Protein AF-A0A2P7ATI3-F1 (afdb_monomer_lite)

Structure (mmCIF, N/CA/C/O backbone):
data_AF-A0A2P7ATI3-F1
#
_entry.id   AF-A0A2P7ATI3-F1
#
loop_
_atom_site.group_PDB
_atom_site.id
_atom_site.type_symbol
_atom_site.label_atom_id
_atom_site.label_alt_id
_atom_site.label_comp_id
_atom_site.label_asym_id
_atom_site.label_entity_id
_atom_site.label_seq_id
_atom_site.pdbx_PDB_ins_code
_atom_site.Cartn_x
_atom_site.Cartn_y
_atom_site.Cartn_z
_atom_site.occupancy
_atom_site.B_iso_or_equiv
_atom_site.auth_seq_id
_atom_site.auth_comp_id
_atom_site.auth_asym_id
_atom_site.auth_atom_id
_atom_site.pdbx_PDB_model_num
ATOM 1 N N . MET A 1 1 ? 34.523 21.454 -6.403 1.00 35.12 1 MET A N 1
ATOM 2 C CA . MET A 1 1 ? 33.590 20.510 -7.046 1.00 35.12 1 MET A CA 1
ATOM 3 C C . MET A 1 1 ? 32.779 19.919 -5.914 1.00 35.12 1 MET A C 1
ATOM 5 O O . MET A 1 1 ? 33.356 19.289 -5.044 1.00 35.12 1 MET A O 1
ATOM 9 N N . SER A 1 2 ? 31.521 20.332 -5.793 1.00 35.97 2 SER A N 1
ATOM 10 C CA . SER A 1 2 ? 30.634 19.953 -4.693 1.00 35.97 2 SER A CA 1
ATOM 11 C C . SER A 1 2 ? 29.980 18.620 -5.035 1.00 35.97 2 SER A C 1
ATOM 13 O O . SER A 1 2 ? 28.984 18.592 -5.762 1.00 35.97 2 SER A O 1
ATOM 15 N N . ASP A 1 3 ? 30.578 17.531 -4.564 1.00 34.25 3 ASP A N 1
ATOM 16 C CA . ASP A 1 3 ? 30.034 16.191 -4.742 1.00 34.25 3 ASP A CA 1
ATOM 17 C C . ASP A 1 3 ? 28.713 16.066 -3.972 1.00 34.25 3 ASP A C 1
ATOM 19 O O . ASP A 1 3 ? 28.651 16.107 -2.744 1.00 34.25 3 ASP A O 1
ATOM 23 N N . HIS A 1 4 ? 27.620 15.957 -4.724 1.00 39.84 4 HIS A N 1
ATOM 24 C CA . HIS A 1 4 ? 26.308 15.587 -4.210 1.00 39.84 4 HIS A CA 1
ATOM 25 C C . HIS A 1 4 ? 26.276 14.065 -3.968 1.00 39.84 4 HIS A C 1
ATOM 27 O O . HIS A 1 4 ? 25.712 13.312 -4.759 1.00 39.84 4 HIS A O 1
ATOM 33 N N . GLU A 1 5 ? 26.848 13.593 -2.856 1.00 40.03 5 GLU A N 1
ATOM 34 C CA . GLU A 1 5 ? 26.819 12.168 -2.455 1.00 40.03 5 GLU A CA 1
ATOM 35 C C . GLU A 1 5 ? 25.458 11.676 -1.904 1.00 40.03 5 GLU A C 1
ATOM 37 O O . GLU A 1 5 ? 25.337 10.550 -1.435 1.00 40.03 5 GLU A O 1
ATOM 42 N N . PHE A 1 6 ? 24.382 12.462 -2.008 1.00 47.81 6 PHE A N 1
ATOM 43 C CA . PHE A 1 6 ? 23.035 12.051 -1.564 1.00 47.81 6 PHE A CA 1
ATOM 44 C C . PHE A 1 6 ? 22.132 11.524 -2.699 1.00 47.81 6 PHE A C 1
ATOM 46 O O . PHE A 1 6 ? 20.910 11.467 -2.563 1.00 47.81 6 PHE A O 1
ATOM 53 N N . GLY A 1 7 ? 22.716 11.152 -3.843 1.00 45.88 7 GLY A N 1
ATOM 54 C CA . GLY A 1 7 ? 21.992 11.061 -5.115 1.00 45.88 7 GLY A CA 1
ATOM 55 C C . GLY A 1 7 ? 21.241 9.768 -5.450 1.00 45.88 7 GLY A C 1
ATOM 56 O O . GLY A 1 7 ? 20.352 9.833 -6.290 1.00 45.88 7 GLY A O 1
ATOM 57 N N . ASN A 1 8 ? 21.538 8.600 -4.863 1.00 54.91 8 ASN A N 1
ATOM 58 C CA . ASN A 1 8 ? 20.892 7.350 -5.309 1.00 54.91 8 ASN A CA 1
ATOM 59 C C . ASN A 1 8 ? 20.828 6.257 -4.228 1.00 54.91 8 ASN A C 1
ATOM 61 O O . ASN A 1 8 ? 21.421 5.187 -4.354 1.00 54.91 8 ASN A O 1
ATOM 65 N N . ILE A 1 9 ? 20.036 6.473 -3.174 1.00 65.75 9 ILE A N 1
ATOM 66 C CA . ILE A 1 9 ? 19.536 5.332 -2.391 1.00 65.75 9 ILE A CA 1
ATOM 67 C C . ILE A 1 9 ? 18.696 4.469 -3.339 1.00 65.75 9 ILE A C 1
ATOM 69 O O . ILE A 1 9 ? 17.678 4.935 -3.865 1.00 65.75 9 ILE A O 1
ATOM 73 N N . SER A 1 10 ? 19.127 3.221 -3.554 1.00 84.94 10 SER A N 1
ATOM 74 C CA . SER A 1 10 ? 18.406 2.255 -4.386 1.00 84.94 10 SER A CA 1
ATOM 75 C C . SER A 1 10 ? 16.949 2.138 -3.938 1.00 84.94 10 SER A C 1
ATOM 77 O O . SER A 1 10 ? 16.644 2.124 -2.745 1.00 84.94 10 SER A O 1
ATOM 79 N N . THR A 1 11 ? 16.034 2.005 -4.898 1.00 83.69 11 THR A N 1
ATOM 80 C CA . THR A 1 11 ? 14.614 1.758 -4.605 1.00 83.69 11 THR A CA 1
ATOM 81 C C . THR A 1 11 ? 14.429 0.486 -3.771 1.00 83.69 11 THR A C 1
ATOM 83 O O . THR A 1 11 ? 13.508 0.427 -2.965 1.00 83.69 11 THR A O 1
ATOM 86 N N . ASP A 1 12 ? 15.311 -0.512 -3.921 1.00 86.38 12 ASP A N 1
ATOM 87 C CA . ASP A 1 12 ? 15.309 -1.709 -3.068 1.00 86.38 12 ASP A CA 1
ATOM 88 C C . ASP A 1 12 ? 15.520 -1.349 -1.592 1.00 86.38 12 ASP A C 1
ATOM 90 O O . ASP A 1 12 ? 14.727 -1.764 -0.754 1.00 86.38 12 ASP A O 1
ATOM 94 N N . LEU A 1 13 ? 16.520 -0.513 -1.296 1.00 90.06 13 LEU A N 1
ATOM 95 C CA . LEU A 1 13 ? 16.821 -0.070 0.067 1.00 90.06 13 LEU A CA 1
ATOM 96 C C . LEU A 1 13 ? 15.705 0.814 0.642 1.00 90.06 13 LEU A C 1
ATOM 98 O O . LEU A 1 13 ? 15.344 0.688 1.806 1.00 90.06 13 LEU A O 1
ATOM 102 N N . LYS A 1 14 ? 15.096 1.684 -0.174 1.00 90.44 14 LYS A N 1
ATOM 103 C CA . LYS A 1 14 ? 13.934 2.474 0.273 1.00 90.44 14 LYS A CA 1
ATOM 104 C C . LYS A 1 14 ? 12.776 1.573 0.692 1.00 90.44 14 LYS A C 1
ATOM 106 O O . LYS A 1 14 ? 12.154 1.814 1.719 1.00 90.44 14 LYS A O 1
ATOM 111 N N . LEU A 1 15 ? 12.477 0.550 -0.105 1.00 93.19 15 LEU A N 1
ATOM 112 C CA . LEU A 1 15 ? 11.356 -0.340 0.173 1.00 93.19 15 LEU A CA 1
ATOM 113 C C . LEU A 1 15 ? 11.634 -1.297 1.334 1.00 93.19 15 LEU A C 1
ATOM 115 O O . LEU A 1 15 ? 10.701 -1.572 2.080 1.00 93.19 15 LEU A O 1
ATOM 119 N N . SER A 1 16 ? 12.879 -1.744 1.537 1.00 94.19 16 SER A N 1
ATOM 120 C CA . SER A 1 16 ? 13.226 -2.533 2.726 1.00 94.19 16 SER A CA 1
ATOM 121 C C . SER A 1 16 ? 13.065 -1.714 4.006 1.00 94.19 16 SER A C 1
ATOM 123 O O . SER A 1 16 ? 12.462 -2.191 4.959 1.00 94.19 16 SER A O 1
ATOM 125 N N . LEU A 1 17 ? 13.496 -0.447 3.999 1.00 95.69 17 LEU A N 1
ATOM 126 C CA . LEU A 1 17 ? 13.302 0.457 5.137 1.00 95.69 17 LEU A CA 1
ATOM 127 C C . LEU A 1 17 ? 11.818 0.715 5.426 1.00 95.69 17 LEU A C 1
ATOM 129 O O . LEU A 1 17 ? 11.417 0.751 6.586 1.00 95.69 17 LEU A O 1
ATOM 133 N N . VAL A 1 18 ? 10.991 0.877 4.387 1.00 95.50 18 VAL A N 1
ATOM 134 C CA . VAL A 1 18 ? 9.533 0.992 4.556 1.00 95.50 18 VAL A CA 1
ATOM 135 C C . VAL A 1 18 ? 8.963 -0.282 5.178 1.00 95.50 18 VAL A C 1
ATOM 137 O O . VAL A 1 18 ? 8.186 -0.189 6.120 1.00 95.50 18 VAL A O 1
ATOM 140 N N . GLU A 1 19 ? 9.347 -1.461 4.692 1.00 97.25 19 GLU A N 1
ATOM 141 C CA . GLU A 1 19 ? 8.878 -2.742 5.235 1.00 97.25 19 GLU A CA 1
ATOM 142 C C . GLU A 1 19 ? 9.239 -2.906 6.718 1.00 97.25 19 GLU A C 1
ATOM 144 O O . GLU A 1 19 ? 8.360 -3.173 7.539 1.00 97.25 19 GLU A O 1
ATOM 149 N N . GLU A 1 20 ? 10.499 -2.658 7.077 1.00 98.00 20 GLU A N 1
ATOM 150 C CA . GLU A 1 20 ? 10.972 -2.711 8.464 1.00 98.00 20 GLU A CA 1
ATOM 151 C C . GLU A 1 20 ? 10.239 -1.703 9.357 1.00 98.00 20 GLU A C 1
ATOM 153 O O . GLU A 1 20 ? 9.794 -2.047 10.456 1.00 98.00 20 GLU A O 1
ATOM 158 N N . TYR A 1 21 ? 10.055 -0.471 8.875 1.00 98.06 21 TYR A N 1
ATOM 159 C CA . TYR A 1 21 ? 9.350 0.566 9.620 1.00 98.06 21 TYR A CA 1
ATOM 160 C C . TYR A 1 21 ? 7.884 0.203 9.863 1.00 98.06 21 TYR A C 1
ATOM 162 O O . TYR A 1 21 ? 7.410 0.314 10.992 1.00 98.06 21 TYR A O 1
ATOM 170 N N . LEU A 1 22 ? 7.157 -0.247 8.834 1.00 98.31 22 LEU A N 1
ATOM 171 C CA . LEU A 1 22 ? 5.742 -0.607 8.968 1.00 98.31 22 LEU A CA 1
ATOM 172 C C . LEU A 1 22 ? 5.555 -1.808 9.901 1.00 98.31 22 LEU A C 1
ATOM 174 O O . LEU A 1 22 ? 4.624 -1.811 10.711 1.00 98.31 22 LEU A O 1
ATOM 178 N N . HIS A 1 23 ? 6.461 -2.788 9.847 1.00 98.19 23 HIS A N 1
ATOM 179 C CA . HIS A 1 23 ? 6.461 -3.902 10.790 1.00 98.19 23 HIS A CA 1
ATOM 180 C C . HIS A 1 23 ? 6.687 -3.418 12.227 1.00 98.19 23 HIS A C 1
ATOM 182 O O . HIS A 1 23 ? 5.874 -3.706 13.101 1.00 98.19 23 HIS A O 1
ATOM 188 N N . GLY A 1 24 ? 7.725 -2.613 12.476 1.00 98.31 24 GLY A N 1
ATOM 189 C CA . GLY A 1 24 ? 7.997 -2.073 13.812 1.00 98.31 24 GLY A CA 1
ATOM 190 C C . GLY A 1 24 ? 6.859 -1.196 14.346 1.00 98.31 24 GLY A C 1
ATOM 191 O O . GLY A 1 24 ? 6.452 -1.335 15.499 1.00 98.31 24 GLY A O 1
ATOM 192 N N . PHE A 1 25 ? 6.298 -0.335 13.494 1.00 98.31 25 PHE A N 1
ATOM 193 C CA . PHE A 1 25 ? 5.179 0.545 13.828 1.00 98.31 25 PHE A CA 1
ATOM 194 C C . PHE A 1 25 ? 3.944 -0.252 14.249 1.00 98.31 25 PHE A C 1
ATOM 196 O O . PHE A 1 25 ? 3.384 -0.031 15.323 1.00 98.31 25 PHE A O 1
ATOM 203 N N . THR A 1 26 ? 3.522 -1.207 13.419 1.00 98.12 26 THR A N 1
ATOM 204 C CA . THR A 1 26 ? 2.343 -2.025 13.721 1.00 98.12 26 THR A CA 1
ATOM 205 C C . THR A 1 26 ? 2.589 -2.928 14.921 1.00 98.12 26 THR A C 1
ATOM 207 O O . THR A 1 26 ? 1.722 -3.034 15.780 1.00 98.12 26 THR A O 1
ATOM 210 N N . GLN A 1 27 ? 3.782 -3.505 15.058 1.00 98.06 27 GLN A N 1
ATOM 211 C CA . GLN A 1 27 ? 4.141 -4.333 16.206 1.00 98.06 27 GLN A CA 1
ATOM 212 C C . GLN A 1 27 ? 4.085 -3.562 17.532 1.00 98.06 27 GLN A C 1
ATOM 214 O O . GLN A 1 27 ? 3.640 -4.116 18.536 1.00 98.06 27 GLN A O 1
ATOM 219 N N . ALA A 1 28 ? 4.529 -2.303 17.546 1.00 97.81 28 ALA A N 1
ATOM 220 C CA . ALA A 1 28 ? 4.541 -1.481 18.752 1.00 97.81 28 ALA A CA 1
ATOM 221 C C . ALA A 1 28 ? 3.152 -0.936 19.116 1.00 97.81 28 ALA A C 1
ATOM 223 O O . ALA A 1 28 ? 2.816 -0.851 20.296 1.00 97.81 28 ALA A O 1
ATOM 224 N N . LEU A 1 29 ? 2.359 -0.542 18.114 1.00 97.62 29 LEU A N 1
ATOM 225 C CA . LEU A 1 29 ? 1.143 0.244 18.338 1.00 97.62 29 LEU A CA 1
ATOM 226 C C . LEU A 1 29 ? -0.153 -0.570 18.242 1.00 97.62 29 LEU A C 1
ATOM 228 O O . LEU A 1 29 ? -1.204 -0.108 18.702 1.00 97.62 29 LEU A O 1
ATOM 232 N N . LYS A 1 30 ? -0.125 -1.779 17.666 1.00 93.69 30 LYS A N 1
ATOM 233 C CA . LYS A 1 30 ? -1.322 -2.625 17.576 1.00 93.69 30 LYS A CA 1
ATOM 234 C C . LYS A 1 30 ? -1.777 -3.025 18.981 1.00 93.69 30 LYS A C 1
ATOM 236 O O . LYS A 1 30 ? -1.007 -3.566 19.764 1.00 93.69 30 LYS A O 1
ATOM 241 N N . GLY A 1 31 ? -3.041 -2.747 19.296 1.00 92.50 31 GLY A N 1
ATOM 242 C CA . GLY A 1 31 ? -3.616 -2.971 20.627 1.00 92.50 31 GLY A CA 1
ATOM 243 C C . GLY A 1 31 ? -3.417 -1.812 21.611 1.00 92.50 31 GLY A C 1
ATOM 244 O O . GLY A 1 31 ? -4.084 -1.794 22.640 1.00 92.50 31 GLY A O 1
ATOM 245 N N . GLN A 1 32 ? -2.571 -0.824 21.291 1.00 95.75 32 GLN A N 1
ATOM 246 C CA . GLN A 1 32 ? -2.512 0.447 22.029 1.00 95.75 32 GLN A CA 1
ATOM 247 C C . GLN A 1 32 ? -3.531 1.463 21.501 1.00 95.75 32 GLN A C 1
ATOM 249 O O . GLN A 1 32 ? -4.051 2.278 22.260 1.00 95.75 32 GLN A O 1
ATOM 254 N N . PHE A 1 33 ? -3.838 1.393 20.204 1.00 94.69 33 PHE A N 1
ATOM 255 C CA . PHE A 1 33 ? -4.820 2.241 19.533 1.00 94.69 33 PHE A CA 1
ATOM 256 C C . PHE A 1 33 ? -5.981 1.409 18.989 1.00 94.69 33 PHE A C 1
ATOM 258 O O . PHE A 1 33 ? -5.818 0.227 18.682 1.00 94.69 33 PHE A O 1
ATOM 265 N N . GLY A 1 34 ? -7.148 2.048 18.855 1.00 92.56 34 GLY A N 1
ATOM 266 C CA . GLY A 1 34 ? -8.354 1.405 18.329 1.00 92.56 34 GLY A CA 1
ATOM 267 C C . GLY A 1 34 ? -8.240 1.010 16.856 1.00 92.56 34 GLY A C 1
ATOM 268 O O . GLY A 1 34 ? -8.723 -0.050 16.476 1.00 92.56 34 GLY A O 1
ATOM 269 N N . GLU A 1 35 ? -7.569 1.829 16.042 1.00 96.06 35 GLU A N 1
ATOM 270 C CA . GLU A 1 35 ? -7.298 1.536 14.633 1.00 96.06 35 GLU A CA 1
ATOM 271 C C . GLU A 1 35 ? -5.932 2.094 14.215 1.00 96.06 35 GLU A C 1
ATO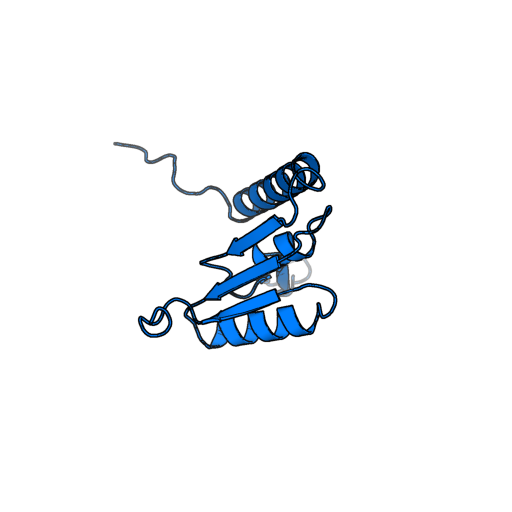M 273 O O . GLU A 1 35 ? -5.551 3.197 14.610 1.00 96.06 35 GLU A O 1
ATOM 278 N N . LEU A 1 36 ? -5.223 1.358 13.359 1.00 97.94 36 LEU A N 1
ATOM 279 C CA . LEU A 1 36 ? -4.026 1.820 12.662 1.00 97.94 36 LEU A CA 1
ATOM 280 C C . LEU A 1 36 ? -4.322 1.998 11.174 1.00 97.94 36 LEU A C 1
ATOM 282 O O . LEU A 1 36 ? -4.768 1.067 10.496 1.00 97.94 36 LEU A O 1
ATOM 286 N N . TRP A 1 37 ? -4.028 3.192 10.667 1.00 97.50 37 TRP A N 1
ATOM 287 C CA . TRP A 1 37 ? -4.268 3.575 9.283 1.00 97.50 37 TRP A CA 1
ATOM 288 C C . TRP A 1 37 ? -2.943 3.701 8.538 1.00 97.50 37 TRP A C 1
ATOM 290 O O . TRP A 1 37 ? -2.004 4.325 9.030 1.00 97.50 37 TRP A O 1
ATOM 300 N N . TYR A 1 38 ? -2.886 3.146 7.333 1.00 97.62 38 TYR A N 1
ATOM 301 C CA . TYR A 1 38 ? -1.809 3.392 6.383 1.00 97.62 38 TYR A CA 1
ATOM 302 C C . TYR A 1 38 ? -2.336 4.223 5.216 1.00 97.62 38 TYR A C 1
ATOM 304 O O . TYR A 1 38 ? -3.353 3.878 4.614 1.00 97.62 38 TYR A O 1
ATOM 312 N N . ILE A 1 39 ? -1.641 5.309 4.887 1.00 96.06 39 ILE A N 1
ATOM 313 C CA . ILE A 1 39 ? -1.997 6.199 3.782 1.00 96.06 39 ILE A CA 1
ATOM 314 C C . ILE A 1 39 ? -0.766 6.358 2.896 1.00 96.06 39 ILE A C 1
ATOM 316 O O . ILE A 1 39 ? 0.270 6.839 3.352 1.00 96.06 39 ILE A O 1
ATOM 320 N N . ASP A 1 40 ? -0.889 5.975 1.628 1.00 94.44 40 ASP A N 1
ATOM 321 C CA . ASP A 1 40 ? 0.160 6.153 0.626 1.00 94.44 40 ASP A CA 1
ATOM 322 C C . ASP A 1 40 ? -0.304 7.131 -0.451 1.00 94.44 40 ASP A C 1
ATOM 324 O O . ASP A 1 40 ? -1.147 6.808 -1.291 1.00 94.44 40 ASP A O 1
ATOM 328 N N . ALA A 1 41 ? 0.258 8.340 -0.414 1.00 91.06 41 ALA A N 1
ATOM 329 C CA . ALA A 1 41 ? -0.050 9.411 -1.356 1.00 91.06 41 ALA A CA 1
ATOM 330 C C . ALA A 1 41 ? 0.513 9.163 -2.773 1.00 91.06 41 ALA A C 1
ATOM 332 O O . ALA A 1 41 ? 0.128 9.854 -3.718 1.00 91.06 41 ALA A O 1
ATOM 333 N N . PHE A 1 42 ? 1.429 8.197 -2.919 1.00 90.19 42 PHE A N 1
ATOM 334 C CA . PHE A 1 42 ? 2.150 7.887 -4.155 1.00 90.19 42 PHE A CA 1
ATOM 335 C C . PHE A 1 42 ? 2.236 6.370 -4.377 1.00 90.19 42 PHE A C 1
ATOM 337 O O . PHE A 1 42 ? 3.289 5.829 -4.724 1.00 90.19 42 PHE A O 1
ATOM 344 N N . ALA A 1 43 ? 1.104 5.680 -4.216 1.00 92.19 43 ALA A N 1
ATOM 345 C CA . ALA A 1 43 ? 1.037 4.216 -4.197 1.00 92.19 43 ALA A CA 1
ATOM 346 C C . ALA A 1 43 ? 1.446 3.541 -5.521 1.00 92.19 43 ALA A C 1
ATOM 348 O O . ALA A 1 43 ? 1.72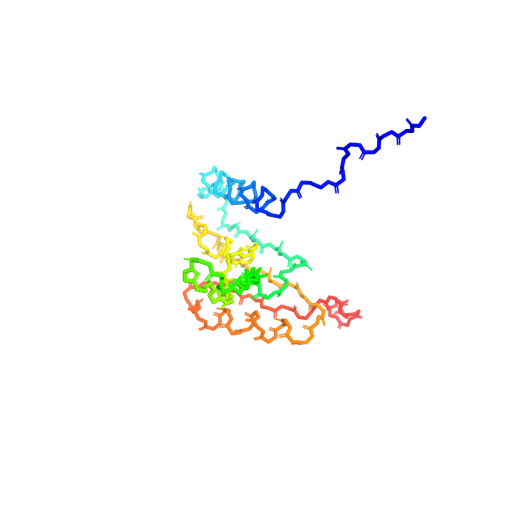4 2.332 -5.569 1.00 92.19 43 ALA A O 1
ATOM 349 N N . GLY A 1 44 ? 1.478 4.299 -6.622 1.00 91.69 44 GLY A N 1
ATOM 350 C CA . GLY A 1 44 ? 1.837 3.789 -7.933 1.00 91.69 44 GLY A CA 1
ATOM 351 C C . GLY A 1 44 ? 0.908 2.653 -8.359 1.00 91.69 44 GLY A C 1
ATOM 352 O O . GLY A 1 44 ? -0.310 2.727 -8.230 1.00 91.69 44 GLY A O 1
ATOM 353 N N . THR A 1 45 ? 1.476 1.563 -8.872 1.00 90.56 45 THR A N 1
ATOM 354 C CA . THR A 1 45 ? 0.714 0.346 -9.207 1.00 90.56 45 THR A CA 1
ATOM 355 C C . THR A 1 45 ? 0.678 -0.691 -8.081 1.00 90.56 45 THR A C 1
ATOM 357 O O . THR A 1 45 ? 0.113 -1.765 -8.279 1.00 90.56 45 THR A O 1
ATOM 360 N N . GLY A 1 46 ? 1.325 -0.417 -6.942 1.00 86.19 46 GLY A N 1
ATOM 361 C CA . GLY A 1 46 ? 1.572 -1.367 -5.849 1.00 86.19 46 GLY A CA 1
ATOM 362 C C . GLY A 1 46 ? 2.609 -2.465 -6.126 1.00 86.19 46 GLY A C 1
ATOM 363 O O . GLY A 1 46 ? 3.046 -3.169 -5.219 1.00 86.19 46 GLY A O 1
ATOM 364 N N . GLU A 1 47 ? 3.068 -2.568 -7.368 1.00 87.25 47 GLU A N 1
ATOM 365 C CA . GLU A 1 47 ? 4.177 -3.414 -7.809 1.00 87.25 47 GLU A CA 1
ATOM 366 C C . GLU A 1 47 ? 5.127 -2.581 -8.665 1.00 87.25 47 GLU A C 1
ATOM 368 O O . GLU A 1 47 ? 4.698 -1.646 -9.347 1.00 87.25 47 GLU A O 1
ATOM 373 N N . ARG A 1 48 ? 6.406 -2.955 -8.675 1.00 83.00 48 ARG A N 1
ATOM 374 C CA . ARG A 1 48 ? 7.426 -2.390 -9.562 1.00 83.00 48 ARG A CA 1
ATOM 375 C C . ARG A 1 48 ? 7.933 -3.453 -10.521 1.00 83.00 48 ARG A C 1
ATOM 377 O O . ARG A 1 48 ? 8.040 -4.624 -10.173 1.00 83.00 48 ARG A O 1
ATOM 384 N N . THR A 1 49 ? 8.235 -3.026 -11.737 1.00 80.94 49 THR A N 1
ATOM 385 C CA . THR A 1 49 ? 8.741 -3.899 -12.794 1.00 80.94 49 THR A CA 1
ATOM 386 C C . THR A 1 49 ? 10.247 -3.717 -12.903 1.00 80.94 49 THR A C 1
ATOM 388 O O . THR A 1 49 ? 10.703 -2.602 -13.139 1.00 80.94 49 THR A O 1
ATOM 391 N N . VAL A 1 50 ? 11.005 -4.797 -12.733 1.00 80.94 50 VAL A N 1
ATOM 392 C CA . VAL A 1 50 ? 12.444 -4.844 -12.997 1.00 80.94 50 VAL A CA 1
ATOM 393 C C . VAL A 1 50 ? 12.641 -5.616 -14.293 1.00 80.94 50 VAL A C 1
ATOM 395 O O . VAL A 1 50 ? 12.207 -6.761 -14.408 1.00 80.94 50 VAL A O 1
ATOM 398 N N . ARG A 1 51 ? 13.247 -4.966 -15.285 1.00 81.19 51 ARG A N 1
ATOM 399 C CA . ARG A 1 51 ? 13.603 -5.590 -16.558 1.00 81.19 51 ARG A CA 1
ATOM 400 C C . ARG A 1 51 ? 15.074 -5.974 -16.499 1.00 81.19 51 ARG A C 1
ATOM 402 O O . ARG A 1 51 ? 15.911 -5.136 -16.183 1.00 81.19 51 ARG A O 1
ATOM 409 N N . TYR A 1 52 ? 15.356 -7.234 -16.780 1.00 83.44 52 TYR A N 1
ATOM 410 C CA . TYR A 1 52 ? 16.704 -7.733 -16.982 1.00 83.44 52 TYR A CA 1
ATOM 411 C C . TYR A 1 52 ? 16.879 -7.908 -18.478 1.00 83.44 52 TYR A C 1
ATOM 413 O O . TYR A 1 52 ? 16.177 -8.724 -19.077 1.00 83.44 52 TYR A O 1
ATOM 421 N N . GLU A 1 53 ? 17.762 -7.107 -19.063 1.00 84.50 53 GLU A N 1
ATOM 422 C CA . GLU A 1 53 ? 18.084 -7.220 -20.480 1.00 84.50 53 GLU A CA 1
ATOM 423 C C . GLU A 1 53 ? 18.677 -8.599 -20.765 1.00 84.50 53 GLU A C 1
ATOM 425 O O . GLU A 1 53 ? 19.465 -9.132 -19.977 1.00 84.50 53 GLU A O 1
ATOM 430 N N . GLY A 1 54 ? 18.245 -9.186 -21.878 1.00 83.62 54 GLY A N 1
ATOM 431 C CA . GLY A 1 54 ? 18.846 -10.409 -22.375 1.00 83.62 54 GLY A CA 1
ATOM 432 C C . GLY A 1 54 ? 20.267 -10.146 -22.865 1.00 83.62 54 GLY A C 1
ATOM 433 O O . GLY A 1 54 ? 20.597 -9.041 -23.295 1.00 83.62 54 GLY A O 1
ATOM 434 N N . LEU A 1 55 ? 21.105 -11.173 -22.813 1.00 84.19 55 LEU A N 1
ATOM 435 C CA . LEU A 1 55 ? 22.444 -11.143 -23.392 1.00 84.19 55 LEU A CA 1
ATOM 436 C C . LEU A 1 55 ? 22.472 -12.125 -24.557 1.00 84.19 55 LEU A C 1
ATOM 438 O O . LEU A 1 55 ? 22.175 -13.310 -24.376 1.00 84.19 55 LEU A O 1
ATOM 442 N N . GLU A 1 56 ? 22.820 -11.630 -25.746 1.00 80.00 56 GLU A N 1
ATOM 443 C CA . GLU A 1 56 ? 23.004 -12.491 -26.912 1.00 80.00 56 GLU A CA 1
ATOM 444 C C . GLU A 1 56 ? 24.129 -13.501 -26.652 1.00 80.00 56 GLU A C 1
ATOM 446 O O . GLU A 1 56 ? 25.181 -13.183 -26.088 1.00 80.00 56 GLU A O 1
ATOM 451 N N . GLY A 1 57 ? 23.877 -14.751 -27.036 1.00 71.62 57 GLY A N 1
ATOM 452 C CA . GLY A 1 57 ? 24.802 -15.853 -26.820 1.00 71.62 57 GLY A CA 1
ATOM 453 C C . GLY A 1 57 ? 25.966 -15.796 -27.804 1.00 71.62 57 GLY A C 1
ATOM 454 O O . GLY A 1 57 ? 25.761 -15.833 -29.014 1.00 71.62 57 GLY A O 1
ATOM 455 N N . GLY A 1 58 ? 27.188 -15.728 -27.275 1.00 76.31 58 GLY A N 1
ATOM 456 C CA . GLY A 1 58 ? 28.419 -16.015 -28.013 1.00 76.31 58 GLY A CA 1
ATOM 457 C C . GLY A 1 58 ? 28.838 -17.472 -27.802 1.00 76.31 58 GLY A C 1
ATOM 458 O O . GLY A 1 58 ? 28.221 -18.395 -28.320 1.00 76.31 58 GLY A O 1
ATOM 459 N N . LEU A 1 59 ? 29.881 -17.685 -26.992 1.00 78.25 59 LEU A N 1
ATOM 460 C CA . LEU A 1 59 ? 30.331 -19.019 -26.552 1.00 78.25 59 LEU A CA 1
ATOM 461 C C . LEU A 1 59 ? 29.481 -19.618 -25.414 1.00 78.25 59 LEU A C 1
ATOM 463 O O . LEU A 1 59 ? 29.589 -20.808 -25.129 1.00 78.25 59 LEU A O 1
ATOM 467 N N . LEU A 1 60 ? 28.671 -18.796 -24.743 1.00 76.75 60 LEU A N 1
ATOM 468 C CA . LEU A 1 60 ? 27.730 -19.215 -23.703 1.00 76.75 60 LEU A CA 1
ATOM 469 C C . LEU A 1 60 ? 26.294 -19.168 -24.246 1.00 76.75 60 LEU A C 1
ATOM 471 O O . LEU A 1 60 ? 26.029 -18.388 -25.167 1.00 76.75 60 LEU A O 1
ATOM 475 N N . PRO A 1 61 ? 25.363 -19.958 -23.677 1.00 81.62 61 PRO A N 1
ATOM 476 C CA . PRO A 1 61 ? 23.956 -19.900 -24.054 1.00 81.62 61 PRO A CA 1
ATOM 477 C C . PRO A 1 61 ? 23.391 -18.482 -23.885 1.00 81.62 61 PRO A C 1
ATOM 479 O O . PRO A 1 61 ? 23.758 -17.804 -22.918 1.00 81.62 61 PRO A O 1
ATOM 482 N N . PRO A 1 62 ? 22.498 -18.035 -24.786 1.00 83.44 62 PRO A N 1
ATOM 483 C CA . PRO A 1 62 ? 21.852 -16.737 -24.653 1.00 83.44 62 PRO A CA 1
ATOM 484 C C . PRO A 1 62 ? 21.044 -16.669 -23.354 1.00 83.44 62 PRO A C 1
ATOM 486 O O . PRO A 1 62 ? 20.413 -17.646 -22.943 1.00 83.44 62 PRO A O 1
ATOM 489 N N . ILE A 1 63 ? 21.053 -15.498 -22.720 1.00 85.25 63 ILE A N 1
ATOM 490 C CA . ILE A 1 63 ? 20.195 -15.201 -21.572 1.00 85.25 63 ILE A CA 1
ATOM 491 C C . ILE A 1 63 ? 18.992 -14.438 -22.108 1.00 85.25 63 ILE A C 1
ATOM 493 O O . ILE A 1 63 ? 19.148 -13.361 -22.680 1.00 85.25 63 ILE A O 1
ATOM 497 N N . GLU A 1 64 ? 17.798 -14.993 -21.928 1.00 87.38 64 GLU A N 1
ATOM 498 C CA . GLU A 1 64 ? 16.564 -14.329 -22.337 1.00 87.38 64 GLU A CA 1
ATOM 499 C C . GLU A 1 64 ? 16.267 -13.105 -21.468 1.00 87.38 64 GLU A C 1
ATOM 501 O O . GLU A 1 64 ? 16.553 -13.069 -20.265 1.00 87.38 64 GLU A O 1
ATOM 506 N N . GLU 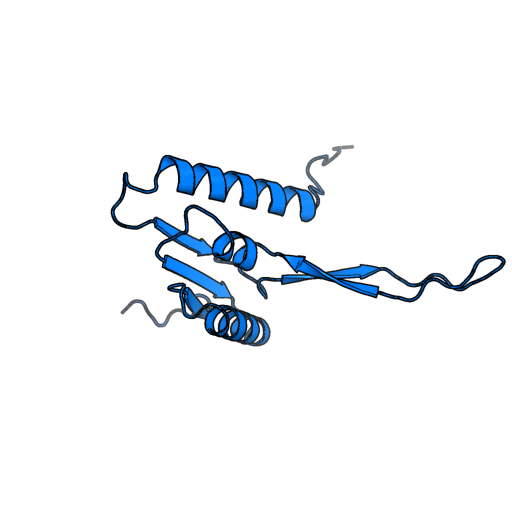A 1 65 ? 15.641 -12.104 -22.085 1.00 87.62 65 GLU A N 1
ATOM 507 C CA .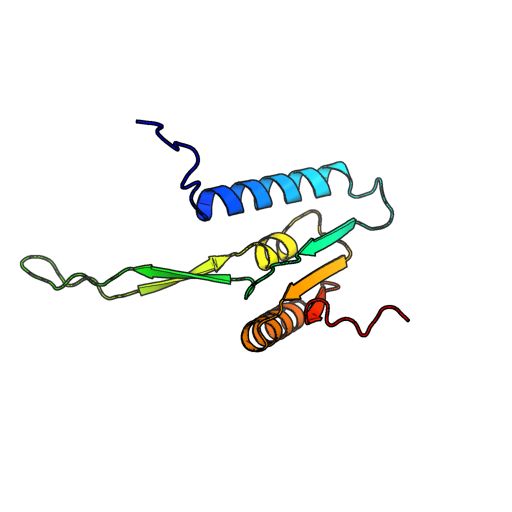 GLU A 1 65 ? 15.095 -10.973 -21.354 1.00 87.62 65 GLU A CA 1
ATOM 508 C C . GLU A 1 65 ? 14.031 -11.466 -20.364 1.00 87.62 65 GLU A C 1
ATOM 510 O O . GLU A 1 65 ? 13.103 -12.188 -20.734 1.00 87.62 65 GLU A O 1
ATOM 515 N N . ARG A 1 66 ? 14.125 -11.040 -19.101 1.00 85.31 66 ARG A N 1
ATOM 516 C CA . ARG A 1 66 ? 13.115 -11.370 -18.088 1.00 85.31 66 ARG A CA 1
ATOM 517 C C . ARG A 1 66 ? 12.567 -10.123 -17.415 1.00 85.31 66 ARG A C 1
ATOM 519 O O . ARG A 1 66 ? 13.291 -9.182 -17.087 1.00 85.31 66 ARG A O 1
ATOM 526 N N . ILE A 1 67 ? 11.265 -10.151 -17.157 1.00 83.62 67 ILE A N 1
ATOM 527 C CA . ILE A 1 67 ? 10.546 -9.088 -16.464 1.00 83.62 67 ILE A CA 1
ATOM 528 C C . ILE A 1 67 ? 10.086 -9.625 -15.111 1.00 83.62 67 ILE A C 1
ATOM 530 O O . ILE A 1 67 ? 9.220 -10.493 -15.036 1.00 83.62 67 ILE A O 1
ATOM 534 N N . GLU A 1 68 ? 10.641 -9.081 -14.034 1.00 82.69 68 GLU A N 1
ATOM 535 C CA . GLU A 1 68 ? 10.288 -9.441 -12.665 1.00 82.69 68 GLU A CA 1
ATOM 536 C C . GLU A 1 68 ? 9.363 -8.382 -12.061 1.00 82.69 68 GLU A C 1
ATOM 538 O O . GLU A 1 68 ? 9.612 -7.177 -12.162 1.00 82.69 68 GLU A O 1
ATOM 543 N N . ARG A 1 69 ? 8.287 -8.822 -11.402 1.00 83.00 69 ARG A N 1
ATOM 544 C CA . ARG A 1 69 ? 7.433 -7.934 -10.610 1.00 83.00 69 ARG A CA 1
ATOM 545 C C . ARG A 1 69 ? 7.813 -8.042 -9.146 1.00 83.00 69 ARG A C 1
ATOM 547 O O . ARG A 1 69 ? 7.612 -9.081 -8.526 1.00 83.00 69 ARG A O 1
ATOM 554 N N . ARG A 1 70 ? 8.322 -6.950 -8.589 1.00 86.56 70 ARG A N 1
ATOM 555 C CA . ARG A 1 70 ? 8.654 -6.839 -7.168 1.00 86.56 70 ARG A CA 1
ATOM 556 C C . ARG A 1 70 ? 7.584 -6.049 -6.428 1.00 86.56 70 ARG A C 1
ATOM 558 O O . ARG A 1 70 ? 6.882 -5.222 -7.014 1.00 86.56 70 ARG A O 1
ATOM 565 N N . ARG A 1 71 ? 7.488 -6.276 -5.118 1.00 91.88 71 ARG A N 1
ATOM 566 C CA . ARG A 1 71 ? 6.580 -5.524 -4.242 1.00 91.88 71 ARG A CA 1
ATOM 567 C C . ARG A 1 71 ? 6.952 -4.038 -4.247 1.00 91.88 71 ARG A C 1
ATOM 569 O O . ARG A 1 71 ? 8.139 -3.707 -4.253 1.00 91.88 71 ARG A O 1
ATOM 576 N N . GLY A 1 72 ? 5.940 -3.174 -4.306 1.00 93.75 72 GLY A N 1
ATOM 577 C CA . GLY A 1 72 ? 6.038 -1.749 -3.979 1.00 93.75 72 GLY A CA 1
ATOM 578 C C . GLY A 1 72 ? 5.473 -1.469 -2.582 1.00 93.75 72 GLY A C 1
ATOM 579 O O . GLY A 1 72 ? 5.032 -2.398 -1.904 1.00 93.75 72 GLY A O 1
ATOM 580 N N . SER A 1 73 ? 5.437 -0.197 -2.177 1.00 95.06 73 SER A N 1
ATOM 581 C CA . SER A 1 73 ? 4.930 0.255 -0.869 1.00 95.06 73 SER A CA 1
ATOM 582 C C . SER A 1 73 ? 3.516 -0.246 -0.565 1.00 95.06 73 SER A C 1
ATOM 584 O O . SER A 1 73 ? 3.289 -0.824 0.493 1.00 95.06 73 SER A O 1
ATOM 586 N N . ALA A 1 74 ? 2.592 -0.135 -1.524 1.00 95.38 74 ALA A N 1
ATOM 587 C CA . ALA A 1 74 ? 1.207 -0.569 -1.341 1.00 95.38 74 ALA A CA 1
ATOM 588 C C . ALA A 1 74 ? 1.090 -2.067 -1.004 1.00 95.38 74 ALA A C 1
ATOM 590 O O . ALA A 1 74 ? 0.326 -2.457 -0.124 1.00 95.38 74 ALA A O 1
ATOM 591 N N . ARG A 1 75 ? 1.870 -2.919 -1.683 1.00 95.62 75 ARG A N 1
ATOM 592 C CA . ARG A 1 75 ? 1.875 -4.362 -1.411 1.00 95.62 75 ARG A CA 1
ATOM 593 C C . ARG A 1 75 ? 2.578 -4.690 -0.096 1.00 95.62 75 ARG A C 1
ATOM 595 O O . ARG A 1 75 ? 2.087 -5.531 0.641 1.00 95.62 75 ARG A O 1
ATOM 602 N N . ILE A 1 76 ? 3.656 -3.980 0.234 1.00 96.88 76 ILE A N 1
ATOM 603 C CA . ILE A 1 76 ? 4.321 -4.102 1.540 1.00 96.88 76 ILE A CA 1
ATOM 604 C C . ILE A 1 76 ? 3.339 -3.782 2.679 1.00 96.88 76 ILE A C 1
ATOM 606 O O . ILE A 1 76 ? 3.239 -4.549 3.632 1.00 96.88 76 ILE A O 1
ATOM 610 N N . ALA A 1 77 ? 2.559 -2.706 2.566 1.00 97.25 77 ALA A N 1
ATOM 611 C CA . ALA A 1 77 ? 1.569 -2.338 3.578 1.00 97.25 77 ALA A CA 1
ATOM 612 C C . ALA A 1 77 ? 0.438 -3.373 3.726 1.00 97.25 77 ALA A C 1
ATOM 614 O O . ALA A 1 77 ? -0.027 -3.630 4.838 1.00 97.25 77 ALA A O 1
ATOM 615 N N . LEU A 1 78 ? 0.009 -3.995 2.621 1.00 96.75 78 LEU A N 1
ATOM 616 C CA . LEU A 1 78 ? -0.974 -5.086 2.652 1.00 96.75 78 LEU A CA 1
ATOM 617 C C . LEU A 1 78 ? -0.435 -6.326 3.362 1.00 96.75 78 LEU A C 1
ATOM 619 O O . LEU A 1 78 ? -1.163 -6.906 4.169 1.00 96.75 78 LEU A O 1
ATOM 623 N N . ASP A 1 79 ? 0.822 -6.675 3.075 1.00 95.88 79 ASP A N 1
ATOM 624 C CA . ASP A 1 79 ? 1.522 -7.854 3.592 1.00 95.88 79 ASP A CA 1
ATOM 625 C C . ASP A 1 79 ? 2.022 -7.669 5.044 1.00 95.88 79 ASP A C 1
ATOM 627 O O . ASP A 1 79 ? 2.452 -8.635 5.671 1.00 95.88 79 ASP A O 1
ATOM 631 N N . THR A 1 80 ? 1.999 -6.445 5.588 1.00 97.62 80 THR A N 1
ATOM 632 C CA . THR A 1 80 ? 2.516 -6.146 6.935 1.00 97.62 80 THR A CA 1
ATOM 633 C C . THR A 1 80 ? 1.720 -6.884 8.016 1.00 97.62 80 THR A C 1
ATOM 635 O O . THR A 1 80 ? 0.488 -6.839 8.041 1.00 97.62 80 THR A O 1
ATOM 638 N N . VAL A 1 81 ? 2.438 -7.517 8.948 1.00 95.69 81 VAL A N 1
ATOM 639 C CA . VAL A 1 81 ? 1.889 -8.192 10.133 1.00 95.69 81 VAL A CA 1
ATOM 640 C C . VAL A 1 81 ? 2.615 -7.671 11.382 1.00 95.69 81 VAL A C 1
ATOM 642 O O . VAL A 1 81 ? 3.843 -7.717 11.378 1.00 95.69 81 VAL A O 1
ATOM 645 N N . PRO A 1 82 ? 1.922 -7.227 12.450 1.00 96.81 82 PRO A N 1
ATOM 646 C CA . PRO A 1 82 ? 0.471 -7.081 12.570 1.00 96.81 82 PRO A CA 1
ATOM 647 C C . PRO A 1 82 ? -0.142 -6.144 11.522 1.00 96.81 82 PRO A C 1
ATOM 649 O O . PRO A 1 82 ? 0.448 -5.160 11.101 1.00 96.81 82 PRO A O 1
ATOM 652 N N . ALA A 1 83 ? -1.348 -6.466 11.075 1.00 97.62 83 ALA A N 1
ATOM 653 C CA . ALA A 1 83 ? -1.992 -5.754 9.982 1.00 97.62 83 ALA A CA 1
ATOM 654 C C . ALA A 1 83 ? -2.471 -4.344 10.372 1.00 97.62 83 ALA A C 1
ATOM 656 O O . ALA A 1 83 ? -3.062 -4.156 11.439 1.00 97.62 83 ALA A O 1
ATOM 657 N N . PHE A 1 84 ? -2.349 -3.382 9.448 1.00 98.19 84 PHE A N 1
ATOM 658 C CA . PHE A 1 84 ? -3.167 -2.161 9.474 1.00 98.19 84 PHE A CA 1
ATOM 659 C C . PHE A 1 84 ? -4.658 -2.501 9.399 1.00 98.19 84 PHE A C 1
ATOM 661 O O . PHE A 1 84 ? -5.042 -3.461 8.720 1.00 98.19 84 PHE A O 1
ATOM 668 N N . ASP A 1 85 ? -5.479 -1.708 10.082 1.00 97.62 85 ASP A N 1
ATOM 669 C CA . ASP A 1 85 ? -6.939 -1.838 10.064 1.00 97.62 85 ASP A CA 1
ATOM 670 C C . ASP A 1 85 ? -7.519 -1.228 8.792 1.00 97.62 85 ASP A C 1
ATOM 672 O O . ASP A 1 85 ? -8.447 -1.781 8.204 1.00 97.62 85 ASP A O 1
ATOM 676 N N . ARG A 1 86 ? -6.925 -0.117 8.344 1.00 97.25 86 ARG A N 1
ATOM 677 C CA . ARG A 1 86 ? -7.386 0.669 7.201 1.00 97.25 86 ARG A CA 1
ATOM 678 C C . ARG A 1 86 ? -6.228 1.101 6.319 1.00 97.25 86 ARG A C 1
ATOM 680 O O . ARG A 1 86 ? -5.166 1.477 6.812 1.00 97.25 86 ARG A O 1
ATOM 687 N N . ILE A 1 87 ? -6.436 1.033 5.009 1.00 97.75 87 ILE A N 1
ATOM 688 C CA . ILE A 1 87 ? -5.411 1.300 4.002 1.00 97.75 87 ILE A CA 1
ATOM 689 C C . ILE A 1 87 ? -5.995 2.216 2.926 1.00 97.75 87 ILE A C 1
ATOM 691 O O . ILE A 1 87 ? -7.008 1.891 2.310 1.00 97.75 87 ILE A O 1
ATOM 695 N N . ILE A 1 88 ? -5.338 3.342 2.665 1.00 96.12 88 ILE A N 1
ATOM 696 C CA . ILE A 1 88 ? -5.701 4.277 1.598 1.00 96.12 88 ILE A CA 1
ATOM 697 C C . ILE A 1 88 ? -4.548 4.356 0.603 1.00 96.12 88 ILE A C 1
ATOM 699 O O . ILE A 1 88 ? -3.415 4.666 0.972 1.00 96.12 88 ILE A O 1
ATOM 703 N N . PHE A 1 89 ? -4.847 4.104 -0.670 1.00 95.00 89 PHE A N 1
ATOM 704 C CA . PHE A 1 89 ? -3.894 4.269 -1.765 1.00 95.00 89 PHE A CA 1
ATOM 705 C C . PHE A 1 89 ? -4.336 5.413 -2.662 1.00 95.00 89 PHE A C 1
ATOM 707 O O . PHE A 1 89 ? -5.393 5.325 -3.283 1.00 95.00 89 PHE A O 1
ATOM 714 N N . MET A 1 90 ? -3.521 6.457 -2.768 1.00 93.69 90 MET A N 1
ATOM 715 C CA . MET A 1 90 ? -3.795 7.603 -3.627 1.00 93.69 90 MET A CA 1
ATOM 716 C C . MET A 1 90 ? -2.878 7.590 -4.844 1.00 93.69 90 MET A C 1
ATOM 718 O O . MET A 1 90 ? -1.687 7.285 -4.754 1.00 93.69 90 MET A O 1
ATOM 722 N N . GLU A 1 91 ? -3.448 7.926 -5.998 1.00 91.31 91 GLU A N 1
ATOM 723 C CA . GLU A 1 91 ? -2.705 8.031 -7.250 1.00 91.31 91 GLU A CA 1
ATOM 724 C C . GLU A 1 91 ? -3.459 8.896 -8.266 1.00 91.31 91 GLU A C 1
ATOM 726 O O . GLU A 1 91 ? -4.686 8.869 -8.333 1.00 91.31 91 GLU A O 1
ATOM 731 N N . GLN A 1 92 ? -2.732 9.653 -9.087 1.00 89.44 92 GLN A N 1
ATOM 732 C CA . GLN A 1 92 ? -3.312 10.552 -10.090 1.00 89.44 92 GLN A CA 1
ATOM 733 C C . GLN A 1 92 ? -3.480 9.868 -11.453 1.00 89.44 92 GLN A C 1
ATOM 735 O O . GLN A 1 92 ? -4.414 10.139 -12.214 1.00 89.44 92 GLN A O 1
ATOM 740 N N . LYS A 1 93 ? -2.571 8.954 -11.808 1.00 90.94 93 LYS A N 1
ATOM 741 C CA . LYS A 1 93 ? -2.606 8.270 -13.103 1.00 90.94 93 LYS A CA 1
ATOM 742 C C . LYS A 1 93 ? -3.748 7.259 -13.128 1.00 90.94 93 LYS A C 1
ATOM 744 O O . LYS A 1 93 ? -3.633 6.180 -12.558 1.00 90.94 93 LYS A O 1
ATOM 749 N N . LYS A 1 94 ? -4.789 7.512 -13.934 1.00 90.12 94 LYS A N 1
ATOM 750 C CA . LYS A 1 94 ? -5.950 6.603 -14.123 1.00 90.12 94 LYS A CA 1
ATOM 751 C C . LYS A 1 94 ? -5.567 5.131 -14.341 1.00 90.12 94 LYS A C 1
ATOM 753 O O . LYS A 1 94 ? -6.238 4.226 -13.851 1.00 90.12 94 LYS A O 1
ATOM 758 N N . ARG A 1 95 ? -4.489 4.870 -15.094 1.00 91.38 95 ARG A N 1
ATOM 759 C CA . ARG A 1 95 ? -3.932 3.517 -15.301 1.00 91.38 95 ARG A CA 1
ATOM 760 C C . ARG A 1 95 ? -3.540 2.853 -13.981 1.00 91.38 95 ARG A C 1
ATOM 762 O O . ARG A 1 95 ? -3.785 1.664 -13.811 1.00 91.38 95 ARG A O 1
ATOM 769 N N . TYR A 1 96 ? -2.890 3.602 -13.104 1.00 92.75 96 TYR A N 1
ATOM 770 C CA . TYR A 1 96 ? -2.373 3.119 -11.835 1.00 92.75 96 TYR A CA 1
ATOM 771 C C . TYR A 1 96 ? -3.505 2.996 -10.811 1.00 92.75 96 TYR A C 1
ATOM 773 O O . TYR A 1 96 ? -3.599 1.955 -10.174 1.00 92.75 96 TYR A O 1
ATOM 781 N N . CYS A 1 97 ? -4.471 3.925 -10.790 1.00 91.50 97 CYS A N 1
ATOM 782 C CA . CYS A 1 97 ? -5.705 3.770 -10.006 1.00 91.50 97 CYS A CA 1
ATOM 783 C C . CYS A 1 97 ? -6.427 2.452 -10.335 1.00 91.50 97 CYS A C 1
ATOM 785 O O . CYS A 1 97 ? -6.836 1.721 -9.440 1.00 91.50 97 CYS A O 1
ATOM 787 N N . ARG A 1 98 ? -6.524 2.081 -11.624 1.00 91.94 98 ARG A N 1
ATOM 788 C CA . ARG A 1 98 ? -7.085 0.777 -12.030 1.00 91.94 98 ARG A CA 1
ATOM 789 C C . ARG A 1 98 ? -6.264 -0.410 -11.523 1.00 91.94 98 ARG A C 1
ATOM 791 O O . ARG A 1 98 ? -6.839 -1.455 -11.233 1.00 91.94 98 ARG A O 1
ATOM 798 N N . ALA A 1 99 ? -4.940 -0.286 -11.455 1.00 92.62 99 ALA A N 1
ATOM 799 C CA . ALA A 1 99 ? -4.085 -1.329 -10.893 1.00 92.62 99 ALA A CA 1
ATOM 800 C C . ALA A 1 99 ? -4.303 -1.465 -9.378 1.00 92.62 99 ALA A C 1
ATOM 802 O O . ALA A 1 99 ? -4.459 -2.583 -8.897 1.00 92.62 99 ALA A O 1
ATOM 803 N N . LEU A 1 100 ? -4.412 -0.346 -8.658 1.00 93.56 100 LEU A N 1
ATOM 804 C CA . LEU A 1 100 ? -4.710 -0.315 -7.225 1.00 93.56 100 LEU A CA 1
ATOM 805 C C . LEU A 1 100 ? -6.114 -0.846 -6.914 1.00 93.56 100 LEU A C 1
ATOM 807 O O . LEU A 1 100 ? -6.270 -1.612 -5.973 1.00 93.56 100 LEU A O 1
ATOM 811 N N . ALA A 1 101 ? -7.117 -0.545 -7.742 1.00 92.94 101 ALA A N 1
ATOM 812 C CA . ALA A 1 101 ? -8.455 -1.122 -7.607 1.00 92.94 101 ALA A CA 1
ATOM 813 C C . ALA A 1 101 ? -8.447 -2.649 -7.778 1.00 92.94 101 ALA A C 1
ATOM 815 O O . ALA A 1 101 ? -9.075 -3.368 -7.007 1.00 92.94 101 ALA A O 1
ATOM 816 N N . LYS A 1 102 ? -7.677 -3.166 -8.746 1.00 94.44 102 LYS A N 1
ATOM 817 C CA . LYS A 1 102 ? -7.464 -4.615 -8.892 1.00 94.44 102 LYS A CA 1
ATOM 818 C C . LYS A 1 102 ? -6.692 -5.207 -7.717 1.00 94.44 102 LYS A C 1
ATOM 820 O O . LYS A 1 102 ? -6.954 -6.344 -7.344 1.00 94.44 102 LYS A O 1
ATOM 825 N N . LEU A 1 103 ? -5.729 -4.472 -7.162 1.00 93.50 103 LEU A N 1
ATOM 826 C CA . LEU A 1 103 ? -5.001 -4.893 -5.971 1.00 93.50 103 LEU A CA 1
ATOM 827 C C . LEU A 1 103 ? -5.962 -5.008 -4.782 1.00 93.50 103 LEU A C 1
ATOM 829 O O . LEU A 1 103 ? -6.051 -6.088 -4.218 1.00 93.50 103 LEU A O 1
ATOM 833 N N . ALA A 1 104 ? -6.748 -3.970 -4.491 1.00 93.88 104 ALA A N 1
ATOM 834 C CA . ALA A 1 104 ? -7.767 -3.981 -3.440 1.00 93.88 104 ALA A CA 1
ATOM 835 C C . ALA A 1 104 ? -8.774 -5.132 -3.613 1.00 93.88 104 ALA A C 1
ATOM 837 O O . ALA A 1 104 ? -9.028 -5.875 -2.673 1.00 93.88 104 ALA A O 1
ATOM 838 N N . ALA A 1 105 ? -9.271 -5.362 -4.833 1.00 94.50 105 ALA A N 1
ATOM 839 C CA . ALA A 1 105 ? -10.211 -6.450 -5.118 1.00 94.50 105 ALA A CA 1
ATOM 840 C C . ALA A 1 105 ? -9.637 -7.863 -4.883 1.00 94.50 105 ALA A C 1
ATOM 842 O O . ALA A 1 105 ? -10.402 -8.805 -4.692 1.00 94.50 105 ALA A O 1
ATOM 843 N N . ARG A 1 106 ? -8.306 -8.031 -4.904 1.00 94.75 106 ARG A N 1
ATOM 844 C CA . ARG A 1 106 ? -7.634 -9.304 -4.574 1.00 94.75 106 ARG A CA 1
ATOM 845 C C . ARG A 1 106 ? -7.411 -9.505 -3.076 1.00 94.75 106 ARG A C 1
ATOM 847 O O . ARG A 1 106 ? -7.001 -10.594 -2.696 1.00 94.75 106 ARG A O 1
ATOM 854 N N . HIS A 1 107 ? -7.679 -8.482 -2.270 1.00 94.75 107 HIS A N 1
ATOM 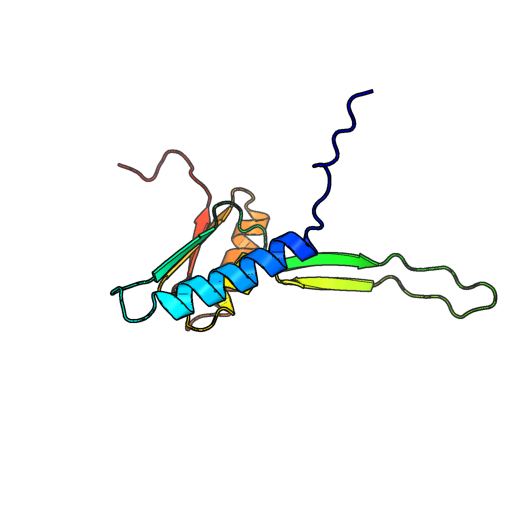855 C CA . HIS A 1 107 ? -7.542 -8.492 -0.818 1.00 94.75 107 HIS A CA 1
ATOM 856 C C . HIS A 1 107 ? -8.873 -8.109 -0.146 1.00 94.75 107 HIS A C 1
ATOM 858 O O . HIS A 1 107 ? -8.923 -7.112 0.579 1.00 94.75 107 HIS A O 1
ATOM 864 N N . PRO A 1 108 ? -9.978 -8.843 -0.404 1.00 94.50 108 PRO A N 1
ATOM 865 C CA . PRO A 1 108 ? -11.294 -8.520 0.156 1.00 94.50 108 PRO A CA 1
ATOM 866 C C . PRO A 1 108 ? -11.338 -8.578 1.692 1.00 94.50 108 PRO A C 1
ATOM 868 O O . PRO A 1 108 ? -12.227 -7.996 2.305 1.00 94.50 108 PRO A O 1
ATOM 871 N N . GLU A 1 109 ? -10.381 -9.262 2.321 1.00 94.50 109 GLU A N 1
ATOM 872 C CA . GLU A 1 109 ? -10.191 -9.325 3.770 1.00 94.50 109 GLU A CA 1
ATOM 873 C C . GLU A 1 109 ? -9.568 -8.052 4.372 1.00 94.50 109 GLU A C 1
ATOM 875 O O . GLU A 1 109 ? -9.525 -7.903 5.594 1.00 94.50 109 GLU A O 1
ATOM 880 N N . ARG A 1 110 ? -9.063 -7.134 3.540 1.00 94.62 110 ARG A N 1
ATOM 881 C CA . ARG A 1 110 ? -8.409 -5.887 3.963 1.00 94.62 110 ARG A CA 1
ATOM 882 C C . ARG A 1 110 ? -9.323 -4.697 3.651 1.00 94.62 110 ARG A C 1
ATOM 884 O O . ARG A 1 110 ? -9.906 -4.620 2.573 1.00 94.62 110 ARG A O 1
ATOM 891 N N . GLN A 1 111 ? -9.416 -3.721 4.560 1.00 94.62 111 GLN A N 1
ATOM 892 C CA . GLN A 1 111 ? -10.158 -2.482 4.293 1.00 94.62 111 GLN A CA 1
ATOM 893 C C . GLN A 1 111 ? -9.288 -1.506 3.488 1.00 94.62 111 GLN A C 1
ATOM 895 O O . GLN A 1 111 ? -8.530 -0.717 4.054 1.00 94.62 111 GLN A O 1
ATOM 900 N N . VAL A 1 112 ? -9.367 -1.612 2.158 1.00 94.69 112 VAL A N 1
ATOM 901 C CA . VAL A 1 112 ? -8.532 -0.854 1.214 1.00 94.69 112 VAL A CA 1
ATOM 902 C C . VAL A 1 112 ? -9.387 0.085 0.372 1.00 94.69 112 VAL A C 1
ATOM 904 O O . VAL A 1 112 ? -10.270 -0.366 -0.359 1.00 94.69 112 VAL A O 1
ATOM 907 N N . TRP A 1 113 ? -9.062 1.376 0.390 1.00 92.75 113 TRP A N 1
ATOM 908 C CA . TRP A 1 113 ? -9.688 2.384 -0.464 1.00 92.75 113 TRP A CA 1
ATOM 909 C C . TRP A 1 113 ? -8.682 2.950 -1.470 1.00 92.75 113 TRP A C 1
ATOM 911 O O . TRP A 1 113 ? -7.792 3.719 -1.097 1.00 92.75 113 TRP A O 1
ATOM 921 N N . PRO A 1 114 ? -8.801 2.590 -2.757 1.00 85.00 114 PRO A N 1
ATOM 922 C CA . PRO A 1 114 ? -8.100 3.293 -3.816 1.00 85.00 114 PRO A CA 1
ATOM 923 C C . PRO A 1 114 ? -8.797 4.636 -4.073 1.00 85.00 114 PRO A C 1
ATOM 925 O O . PRO A 1 114 ? -9.943 4.668 -4.518 1.00 85.00 114 PRO A O 1
ATOM 928 N N . ALA A 1 115 ? -8.100 5.739 -3.827 1.00 82.00 115 ALA A N 1
ATOM 929 C CA . ALA A 1 115 ? -8.546 7.085 -4.151 1.00 82.00 115 ALA A CA 1
ATOM 930 C C . ALA A 1 115 ? -7.842 7.575 -5.424 1.00 82.00 115 ALA A C 1
ATOM 932 O O . ALA A 1 115 ? -6.622 7.439 -5.581 1.00 82.00 115 ALA A O 1
ATOM 933 N N . ALA A 1 116 ? -8.599 8.177 -6.343 1.00 72.62 116 ALA A N 1
ATOM 934 C CA . ALA A 1 116 ? -7.978 9.103 -7.280 1.00 72.62 116 ALA A CA 1
ATOM 935 C C . ALA A 1 116 ? -7.423 10.255 -6.429 1.00 72.62 116 ALA A C 1
ATOM 937 O O . ALA A 1 116 ? -8.126 10.745 -5.550 1.00 72.62 116 ALA A O 1
ATOM 938 N N . GLY A 1 117 ? -6.145 10.606 -6.602 1.00 60.84 117 GLY A N 1
ATOM 939 C CA . GLY A 1 117 ? -5.509 11.667 -5.813 1.00 60.84 117 GLY A CA 1
ATOM 940 C C . GLY A 1 117 ? -6.335 12.956 -5.839 1.00 60.84 117 GLY A C 1
ATOM 941 O O . GLY A 1 117 ? -7.130 13.123 -6.758 1.00 60.84 117 GLY A O 1
ATOM 942 N N . PHE A 1 118 ? -6.141 13.833 -4.847 1.00 51.19 118 PHE A N 1
ATOM 943 C CA . PHE A 1 118 ? -6.876 15.094 -4.677 1.00 51.19 118 PHE A CA 1
ATOM 944 C C . PHE A 1 118 ? -7.159 15.795 -6.022 1.00 51.19 118 PHE A C 1
ATOM 946 O O . PHE A 1 118 ? -6.312 16.504 -6.560 1.00 51.19 118 PHE A O 1
ATOM 953 N N . SER A 1 119 ? -8.351 15.582 -6.580 1.00 46.06 119 SER A N 1
ATOM 954 C CA . SER A 1 119 ? -9.044 16.622 -7.327 1.00 46.06 119 SER A CA 1
ATOM 955 C C . SER A 1 119 ? -9.744 17.469 -6.275 1.00 46.06 119 SER A C 1
ATOM 957 O O . SER A 1 119 ? -10.332 16.894 -5.361 1.00 46.06 119 SER A O 1
ATOM 959 N N . ASP A 1 120 ? -9.662 18.793 -6.380 1.00 40.91 120 ASP A N 1
ATOM 960 C CA . ASP A 1 120 ? -10.173 19.803 -5.433 1.00 40.91 120 ASP A CA 1
ATOM 961 C C . ASP A 1 120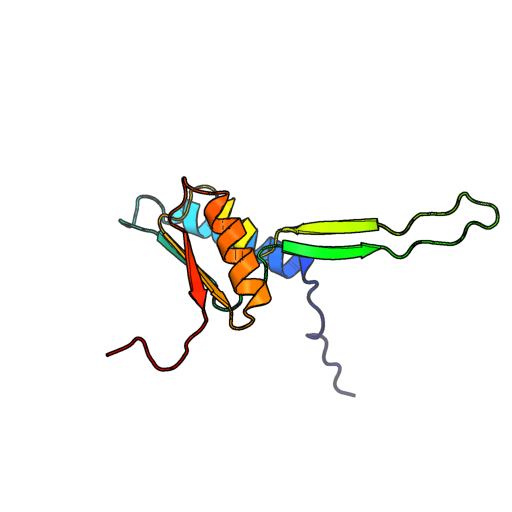 ? -11.709 19.781 -5.211 1.00 40.91 120 ASP A C 1
ATOM 963 O O . ASP A 1 120 ? -12.353 20.821 -5.139 1.00 40.91 120 ASP A O 1
ATOM 967 N N . THR A 1 121 ? -12.353 18.616 -5.177 1.00 41.12 121 THR A N 1
ATOM 968 C CA . THR A 1 121 ? -13.811 18.472 -5.285 1.00 41.12 121 THR A CA 1
ATOM 969 C C . THR A 1 121 ? -14.451 17.668 -4.154 1.00 41.12 121 THR A C 1
ATOM 971 O O . THR A 1 121 ? -15.669 17.574 -4.131 1.00 41.12 121 THR A O 1
ATOM 974 N N . GLU A 1 122 ? -13.691 17.117 -3.202 1.00 37.56 122 GLU A N 1
ATOM 975 C CA . GLU A 1 122 ? -14.264 16.251 -2.149 1.00 37.56 122 GLU A CA 1
ATOM 976 C C . GLU A 1 122 ? -13.875 16.656 -0.719 1.00 37.56 122 GLU A C 1
ATOM 978 O O . GLU A 1 122 ? -13.654 15.817 0.149 1.00 37.56 122 GLU A O 1
ATOM 983 N N . LEU A 1 123 ? -13.827 17.964 -0.459 1.00 35.56 123 LEU A N 1
ATOM 984 C CA . LEU A 1 123 ? -13.911 18.520 0.895 1.00 35.56 123 LEU A CA 1
ATOM 985 C C . LEU A 1 123 ? -14.899 19.697 0.891 1.00 35.56 123 LEU A C 1
ATOM 987 O O . LEU A 1 123 ? -14.500 20.859 0.963 1.00 35.56 123 LEU A O 1
ATOM 991 N N . SER A 1 124 ? -16.189 19.383 0.765 1.00 33.22 124 SER A N 1
ATOM 992 C CA . SER A 1 124 ? -17.309 20.303 1.008 1.00 33.22 124 SER A CA 1
ATOM 993 C C . SER A 1 124 ? -18.414 19.595 1.771 1.00 33.22 124 SER A C 1
ATOM 995 O O . SER A 1 124 ? -18.796 18.501 1.294 1.00 33.22 124 SER A O 1
#

Sequence (124 aa):
MSDHEFGNISTDLKLSLVEEYLHGFTQALKGQFGELWYIDAFAGTGERTVRYEGLEGGLLPPIEERIERRRGSARIALDTVPAFDRIIFMEQKKRYCRALAKLAARHPERQVWPAAGFSDTELS

Secondary structure (DSSP, 8-state):
----TTS---HHHHHHHHHHHHHHHHHHHBTTBS--EEEETT-TTSEEEEEE--B--SSSPPBPPEEEEEE-HHHHHHH-SSPPSEEEEEES-HHHHHHHHHHHHT-TTSEEEEEEP--TTS--

Foldseek 3Di:
DDDPPVPDDDLVNVQVVLLVVLQVVCVVCPVVDPFAEAEAQACFLQKDKDWDPWDDDDPHHTRHIDIDIHGDNQVSQCVHPVHGQAYEYEDQDPVSLVSQVVVCVVPVVHHYHYDHHDDVPPDD

pLDDT: mean 84.75, std 17.65, range [33.22, 98.31]

InterPro domains:
  IPR031009 Three-Cys-motif partner protein [TIGR04474] (11-111)

Organism: NCBI:txid314235

Radius of gyration: 18.63 Å; chains: 1; bounding box: 51×40×50 Å